Protein AF-A0A958AVG5-F1 (afdb_monomer_lite)

Secondary structure (DSSP, 8-state):
--SHHHHHHHHHHHH-S----HHHHHHTTPPPPHHHHHHHHHHTT--HHHHHHHTT--HHHHHHHHHHHHHHHHHHHTT--HHHHHHHHT--HHHHHHHHHHHHHH-GGGS-TTSGGG--

Sequence (120 aa):
SSQISRLVNELRQETGQPLLTKGYYFDQGVRPTHKAEVVALYEQGMDEADIAFHLHHAQSSVGRYLRDYERVKLLLKHGVVIDQISPMIDMQPSVVKAYVNLLHQYHPDLFPDAQLSSVI

Structure (mmCIF, N/CA/C/O backbone):
data_AF-A0A958AVG5-F1
#
_entry.id   AF-A0A958AVG5-F1
#
loop_
_atom_site.group_PDB
_atom_site.id
_atom_site.type_symbol
_atom_site.label_atom_id
_atom_site.label_alt_id
_atom_site.label_comp_id
_atom_site.label_asym_id
_atom_site.label_entity_id
_atom_site.label_seq_id
_atom_site.pdbx_PDB_ins_code
_atom_site.Cartn_x
_atom_site.Cartn_y
_atom_site.Cartn_z
_atom_site.occupancy
_atom_site.B_iso_or_equiv
_atom_site.auth_seq_id
_atom_site.auth_comp_id
_atom_site.auth_asym_id
_atom_site.auth_atom_id
_atom_site.pdbx_PDB_model_num
ATOM 1 N N . SER A 1 1 ? -1.462 9.679 -28.626 1.00 42.78 1 SER A N 1
ATOM 2 C CA . SER A 1 1 ? -2.107 9.094 -27.433 1.00 42.78 1 SER A CA 1
ATOM 3 C C . SER A 1 1 ? -2.841 7.802 -27.808 1.00 42.78 1 SER A C 1
ATOM 5 O O . SER A 1 1 ? -4.060 7.790 -27.855 1.00 42.78 1 SER A O 1
ATOM 7 N N . SER A 1 2 ? -2.129 6.730 -28.187 1.00 43.59 2 SER A N 1
ATOM 8 C CA . SER A 1 2 ? -2.765 5.519 -28.763 1.00 43.59 2 SER A CA 1
ATOM 9 C C . SER A 1 2 ? -2.170 4.180 -28.310 1.00 43.59 2 SER A C 1
ATOM 11 O O . SER A 1 2 ? -2.642 3.137 -28.751 1.00 43.59 2 SER A O 1
ATOM 13 N N . GLN A 1 3 ? -1.160 4.183 -27.435 1.00 42.69 3 GLN A N 1
ATOM 14 C CA . GLN A 1 3 ? -0.531 2.941 -26.959 1.00 42.69 3 GLN A CA 1
ATOM 15 C C . GLN A 1 3 ? -1.017 2.530 -25.567 1.00 42.69 3 GLN A C 1
ATOM 17 O O . GLN A 1 3 ? -1.307 1.360 -25.349 1.00 42.69 3 GLN A O 1
ATOM 22 N N . ILE A 1 4 ? -1.243 3.501 -24.677 1.00 48.81 4 ILE A N 1
ATOM 23 C CA . ILE A 1 4 ? -1.756 3.249 -23.322 1.00 48.81 4 ILE A CA 1
ATOM 24 C C . ILE A 1 4 ? -3.145 2.596 -23.379 1.00 48.81 4 ILE A C 1
ATOM 26 O O . ILE A 1 4 ? -3.397 1.621 -22.688 1.00 48.81 4 ILE A O 1
ATOM 30 N N . SER A 1 5 ? -4.036 3.071 -24.255 1.00 45.34 5 SER A N 1
ATOM 31 C CA . SER A 1 5 ? -5.395 2.527 -24.380 1.00 45.34 5 SER A CA 1
ATOM 32 C C . SER A 1 5 ? -5.444 1.085 -24.899 1.00 45.34 5 SER A C 1
ATOM 34 O O . SER A 1 5 ? -6.386 0.373 -24.571 1.00 45.34 5 SER A O 1
ATOM 36 N N . ARG A 1 6 ? -4.458 0.647 -25.698 1.00 50.00 6 ARG A N 1
ATOM 37 C CA . ARG A 1 6 ? -4.384 -0.754 -26.150 1.00 50.00 6 ARG A CA 1
ATOM 38 C C . ARG A 1 6 ? -3.865 -1.661 -25.053 1.00 50.00 6 ARG A C 1
ATOM 40 O O . ARG A 1 6 ? -4.529 -2.642 -24.766 1.00 50.00 6 ARG A O 1
ATOM 47 N N . LEU A 1 7 ? -2.785 -1.262 -24.382 1.00 54.53 7 LEU A N 1
ATOM 48 C CA . LEU A 1 7 ? -2.221 -2.024 -23.269 1.00 54.53 7 LEU A CA 1
ATOM 49 C C . LEU A 1 7 ? -3.253 -2.223 -22.147 1.00 54.53 7 LEU A C 1
ATOM 51 O O . LEU A 1 7 ? -3.423 -3.316 -21.629 1.00 54.53 7 LEU A O 1
ATOM 55 N N . VAL A 1 8 ? -4.024 -1.175 -21.837 1.00 51.28 8 VAL A N 1
ATOM 56 C CA . VAL A 1 8 ? -5.148 -1.235 -20.889 1.00 51.28 8 VAL A CA 1
ATOM 57 C C . VAL A 1 8 ? -6.244 -2.190 -21.387 1.00 51.28 8 VAL A C 1
ATOM 59 O O . VAL A 1 8 ? -6.824 -2.923 -20.601 1.00 51.28 8 VAL A O 1
ATOM 62 N N . ASN A 1 9 ? -6.553 -2.242 -22.681 1.00 52.34 9 ASN A N 1
ATOM 63 C CA . ASN A 1 9 ? -7.557 -3.189 -23.179 1.00 52.34 9 ASN A CA 1
ATOM 64 C C . ASN A 1 9 ? -7.051 -4.638 -23.226 1.00 52.34 9 ASN A C 1
ATOM 66 O O . ASN A 1 9 ? -7.843 -5.545 -22.993 1.00 52.34 9 ASN A O 1
ATOM 70 N N . GLU A 1 10 ? -5.767 -4.852 -23.496 1.00 56.66 10 GLU A N 1
ATOM 71 C CA . GLU A 1 10 ? -5.128 -6.173 -23.478 1.00 56.66 10 GLU A CA 1
ATOM 72 C C . GLU A 1 10 ? -5.086 -6.726 -22.047 1.00 56.66 10 GLU A C 1
ATOM 74 O O . GLU A 1 10 ? -5.602 -7.812 -21.798 1.00 56.66 10 GLU A O 1
ATOM 79 N N . LEU A 1 11 ? -4.660 -5.917 -21.071 1.00 51.50 11 LEU A N 1
ATOM 80 C CA . LEU A 1 11 ? -4.669 -6.297 -19.654 1.00 51.50 11 LEU A CA 1
ATOM 81 C C . LEU A 1 11 ? -6.087 -6.580 -19.123 1.00 51.50 11 LEU A C 1
ATOM 83 O O . LEU A 1 11 ? -6.271 -7.515 -18.349 1.00 51.50 11 LEU A O 1
ATOM 87 N N . ARG A 1 12 ? -7.115 -5.838 -19.579 1.00 51.91 12 ARG A N 1
ATOM 88 C CA . ARG A 1 12 ? -8.535 -6.136 -19.261 1.00 51.91 12 ARG A CA 1
ATOM 89 C C . ARG A 1 12 ? -8.951 -7.532 -19.708 1.00 51.91 12 ARG A C 1
ATOM 91 O O . ARG A 1 12 ? -9.749 -8.172 -19.029 1.00 51.91 12 ARG A O 1
ATOM 98 N N . GLN A 1 13 ? -8.490 -7.948 -20.884 1.00 52.81 13 GLN A N 1
ATOM 99 C CA . GLN A 1 13 ? -8.864 -9.221 -21.496 1.00 52.81 13 GLN A CA 1
ATOM 100 C C . GLN A 1 13 ? -8.128 -10.389 -20.833 1.00 52.81 13 GLN A C 1
ATOM 102 O O . GLN A 1 13 ? -8.716 -11.452 -20.665 1.00 52.81 13 GLN A O 1
ATOM 107 N N . GLU A 1 14 ? -6.873 -10.184 -20.431 1.00 51.56 14 GLU A N 1
ATOM 108 C CA . GLU A 1 14 ? -6.028 -11.233 -19.856 1.00 51.56 14 GLU A CA 1
ATOM 109 C C . GLU A 1 14 ? -6.341 -11.530 -18.385 1.00 51.56 14 GLU A C 1
ATOM 111 O O . GLU A 1 14 ? -6.328 -12.693 -17.987 1.00 51.56 14 GLU A O 1
ATOM 116 N N . THR A 1 15 ? -6.648 -10.514 -17.570 1.00 51.38 15 THR A N 1
ATOM 117 C CA . THR A 1 15 ? -6.755 -10.700 -16.109 1.00 51.38 15 THR A CA 1
ATOM 118 C C . THR A 1 15 ? -8.187 -10.788 -15.590 1.00 51.38 15 THR A C 1
ATOM 120 O O . THR A 1 15 ? -8.400 -11.131 -14.427 1.00 51.38 15 THR A O 1
ATOM 123 N N . GLY A 1 16 ? -9.188 -10.501 -16.433 1.00 43.66 16 GLY A N 1
ATOM 124 C CA 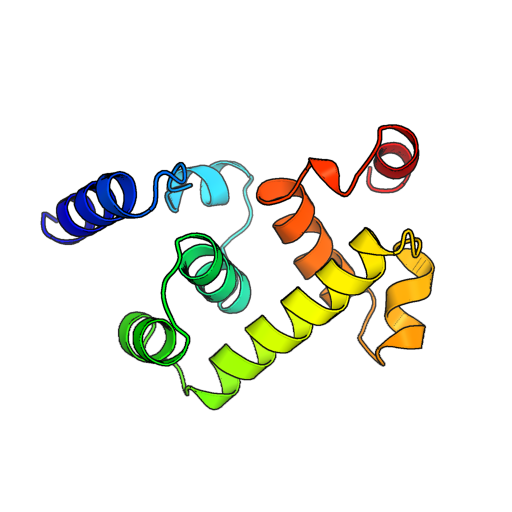. GLY A 1 16 ? -10.612 -10.567 -16.073 1.00 43.66 16 GLY A CA 1
ATOM 125 C C . GLY A 1 16 ? -11.042 -9.569 -14.988 1.00 43.66 16 GLY A C 1
ATOM 126 O O . GLY A 1 16 ? -12.197 -9.577 -14.563 1.00 43.66 16 GLY A O 1
ATOM 127 N N . GLN A 1 17 ? -10.131 -8.701 -14.546 1.00 46.28 17 GLN A N 1
ATOM 128 C CA . GLN A 1 17 ? -10.361 -7.669 -13.546 1.00 46.28 17 GLN A CA 1
ATOM 129 C C . GLN A 1 17 ? -10.788 -6.367 -14.245 1.00 46.28 17 GLN A C 1
ATOM 131 O O . GLN A 1 17 ? -10.153 -5.944 -15.221 1.00 46.28 17 GLN A O 1
ATOM 136 N N . PRO A 1 18 ? -11.852 -5.686 -13.781 1.00 49.47 18 PRO A N 1
ATOM 137 C CA . PRO A 1 18 ? -12.204 -4.378 -14.311 1.00 49.47 18 PRO A CA 1
ATOM 138 C C . PRO A 1 18 ? -11.052 -3.406 -14.036 1.00 49.47 18 PRO A C 1
ATOM 140 O O . PRO A 1 18 ? -10.853 -2.977 -12.904 1.00 49.47 18 PRO A O 1
ATOM 143 N N . LEU A 1 19 ? -10.286 -3.033 -15.072 1.00 50.47 19 LEU A N 1
ATOM 144 C CA . LEU A 1 19 ? -9.258 -2.006 -14.903 1.00 50.47 19 LEU A CA 1
ATOM 145 C C . LEU A 1 19 ? -9.938 -0.686 -14.550 1.00 50.47 19 LEU A C 1
ATOM 147 O O . LEU A 1 19 ? -10.508 -0.014 -15.424 1.00 50.47 19 LEU A O 1
ATOM 151 N N . LEU A 1 20 ? -9.839 -0.318 -13.275 1.00 53.16 20 LEU A N 1
ATOM 152 C CA . LEU A 1 20 ? -10.162 1.003 -12.765 1.00 53.16 20 LEU A CA 1
ATOM 153 C C . LEU A 1 20 ? -9.107 1.961 -13.321 1.00 53.16 20 LEU A C 1
ATOM 155 O O . LEU A 1 20 ? -8.050 2.204 -12.747 1.00 53.16 20 LEU A O 1
ATOM 159 N N . THR A 1 21 ? -9.368 2.446 -14.533 1.00 48.78 21 THR A N 1
ATOM 160 C CA . THR A 1 21 ? -8.525 3.427 -15.211 1.00 48.78 21 THR A CA 1
ATOM 161 C C . THR A 1 21 ? -8.359 4.660 -14.338 1.00 48.78 21 THR A C 1
ATOM 163 O O . THR A 1 21 ? -9.293 5.040 -13.635 1.00 48.78 21 THR A O 1
ATOM 166 N N . LYS A 1 22 ? -7.209 5.334 -14.464 1.00 50.91 22 LYS A N 1
ATOM 167 C CA . LYS A 1 22 ? -6.870 6.588 -13.772 1.00 50.91 22 LYS A CA 1
ATOM 168 C C . LYS A 1 22 ? -8.064 7.548 -13.584 1.00 50.91 22 LYS A C 1
ATOM 170 O O . LYS A 1 22 ? -8.189 8.124 -12.512 1.00 50.91 22 LYS A O 1
ATOM 175 N N . GLY A 1 23 ? -8.958 7.671 -14.576 1.00 46.12 23 GLY A N 1
ATOM 176 C CA . GLY A 1 23 ? -10.188 8.476 -14.502 1.00 46.12 23 GLY A CA 1
ATOM 177 C C . GLY A 1 23 ? -11.090 8.190 -13.292 1.00 46.12 23 GLY A C 1
ATOM 178 O O . GLY A 1 23 ? -11.508 9.133 -12.641 1.00 46.12 23 GLY A O 1
ATOM 179 N N . TYR A 1 24 ? -11.298 6.925 -12.913 1.00 51.00 24 TYR A N 1
ATOM 180 C CA . TYR A 1 24 ? -12.112 6.570 -11.740 1.00 51.00 24 TYR A CA 1
ATOM 181 C C . TYR A 1 24 ? -11.468 7.036 -10.422 1.00 51.00 24 TYR A C 1
ATOM 183 O O . TYR A 1 24 ? -12.155 7.472 -9.505 1.00 51.00 24 TYR A O 1
ATOM 191 N N . TYR A 1 25 ? -10.134 6.995 -10.343 1.00 49.72 25 TYR A N 1
ATOM 192 C CA . TYR A 1 25 ? -9.384 7.490 -9.185 1.00 49.72 25 TYR A CA 1
ATOM 193 C C . TYR A 1 25 ? -9.380 9.030 -9.126 1.00 49.72 25 TYR A C 1
ATOM 195 O O . TYR A 1 25 ? -9.481 9.617 -8.051 1.00 49.72 25 TYR A O 1
ATOM 203 N N . PHE A 1 26 ? -9.299 9.697 -10.285 1.00 47.50 26 PHE A N 1
ATOM 204 C CA . PHE A 1 26 ? -9.368 11.158 -10.395 1.00 47.50 26 PHE A CA 1
ATOM 205 C C . PHE A 1 26 ? -10.774 11.723 -10.126 1.00 47.50 26 PHE A C 1
ATOM 207 O O . PHE A 1 26 ? -10.866 12.820 -9.576 1.00 47.50 26 PHE A O 1
ATOM 214 N N . ASP A 1 27 ? -11.843 10.982 -10.443 1.00 48.91 27 ASP A N 1
ATOM 215 C CA . ASP A 1 27 ? -13.237 11.385 -10.185 1.00 48.91 27 ASP A CA 1
ATOM 216 C C . ASP A 1 27 ? -13.551 11.524 -8.685 1.00 48.91 27 ASP A C 1
ATOM 218 O O . ASP A 1 27 ? -14.452 12.270 -8.309 1.00 48.91 27 ASP A O 1
ATOM 222 N N . GLN A 1 28 ? -12.764 10.891 -7.805 1.00 53.19 28 GLN A N 1
ATOM 223 C CA . GLN A 1 28 ? -12.866 11.075 -6.350 1.00 53.19 28 GLN A C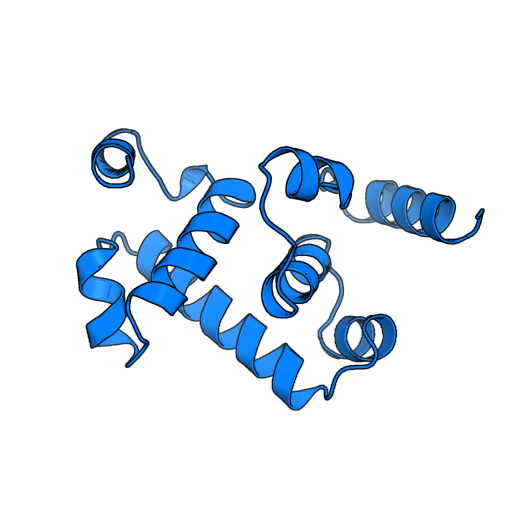A 1
ATOM 224 C C . GLN A 1 28 ? -12.103 12.312 -5.828 1.00 53.19 28 GLN A C 1
ATOM 226 O O . GLN A 1 28 ? -12.001 12.517 -4.620 1.00 53.19 28 GLN A O 1
ATOM 231 N N . GLY A 1 29 ? -11.541 13.150 -6.710 1.00 43.03 29 GLY A N 1
ATOM 232 C CA . GLY A 1 29 ? -10.896 14.419 -6.345 1.00 43.03 29 GLY A CA 1
ATOM 233 C C . GLY A 1 29 ? -9.513 14.292 -5.691 1.00 43.03 29 GLY A C 1
ATOM 234 O O . GLY A 1 29 ? -8.911 15.301 -5.320 1.00 43.03 29 GLY A O 1
ATOM 235 N N . VAL A 1 30 ? -8.968 13.077 -5.572 1.00 46.00 30 VAL A N 1
ATOM 236 C CA . VAL A 1 30 ? -7.659 12.819 -4.958 1.00 46.00 30 VAL A CA 1
ATOM 237 C C . VAL A 1 30 ? -6.609 12.641 -6.052 1.00 46.00 30 VAL A C 1
ATOM 239 O O . VAL A 1 30 ? -6.708 11.748 -6.891 1.00 46.00 30 VAL A O 1
ATOM 242 N N . ARG A 1 31 ? -5.550 13.464 -6.045 1.00 54.81 31 ARG A N 1
ATOM 243 C CA . ARG A 1 31 ? -4.387 13.202 -6.908 1.00 54.81 31 ARG A CA 1
ATOM 244 C C . ARG A 1 31 ? -3.767 11.859 -6.493 1.00 54.81 31 ARG A C 1
ATOM 246 O O . ARG A 1 31 ? -3.436 11.711 -5.313 1.00 54.81 31 ARG A O 1
ATOM 253 N N . PRO A 1 32 ? -3.596 10.889 -7.409 1.00 59.53 32 PRO A N 1
ATOM 254 C CA . PRO A 1 32 ? -2.978 9.619 -7.071 1.00 59.53 32 PRO A CA 1
ATOM 255 C C . PRO A 1 32 ? -1.572 9.861 -6.531 1.00 59.53 32 PRO A C 1
ATOM 257 O O . PRO A 1 32 ? -0.773 10.611 -7.089 1.00 59.53 32 PRO A O 1
ATOM 260 N N . THR A 1 33 ? -1.298 9.244 -5.390 1.00 71.06 33 THR A N 1
ATOM 261 C CA . THR A 1 33 ? 0.049 9.194 -4.824 1.00 71.06 33 THR A CA 1
ATOM 262 C C . THR A 1 33 ? 0.833 8.087 -5.534 1.00 71.06 33 THR A C 1
ATOM 264 O O . THR A 1 33 ? 0.227 7.140 -6.032 1.00 71.06 33 THR A O 1
ATOM 267 N N . HIS A 1 34 ? 2.171 8.142 -5.544 1.00 80.00 34 HIS A N 1
ATOM 26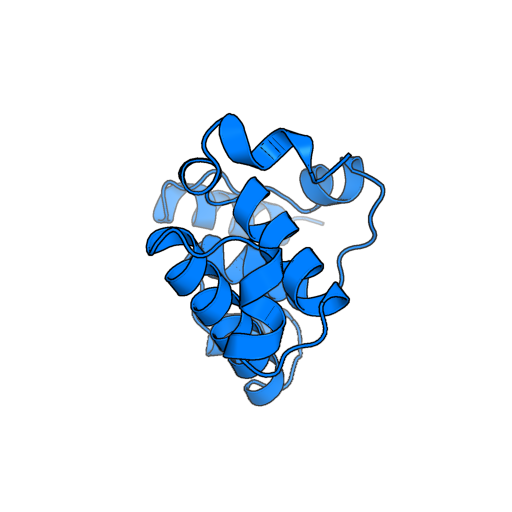8 C CA . HIS A 1 34 ? 2.996 7.087 -6.165 1.00 80.00 34 HIS A CA 1
ATOM 269 C C . HIS A 1 34 ? 2.654 5.669 -5.655 1.00 80.00 34 HIS A C 1
ATOM 271 O O . HIS A 1 34 ? 2.698 4.711 -6.418 1.00 80.00 34 HIS A O 1
ATOM 277 N N . LYS A 1 35 ? 2.233 5.522 -4.388 1.00 85.00 35 LYS A N 1
ATOM 278 C CA . LYS A 1 35 ? 1.771 4.231 -3.841 1.00 85.00 35 LYS A CA 1
ATOM 279 C C . LYS A 1 35 ? 0.441 3.753 -4.437 1.00 85.00 35 LYS A C 1
ATOM 281 O O . LYS A 1 35 ? 0.248 2.554 -4.578 1.00 85.00 35 LYS A O 1
ATOM 286 N N . ALA A 1 36 ? -0.469 4.670 -4.768 1.00 86.62 36 ALA A N 1
ATOM 287 C CA . ALA A 1 36 ? -1.776 4.329 -5.318 1.00 86.62 36 ALA A CA 1
ATOM 288 C C . ALA A 1 36 ? -1.642 3.819 -6.754 1.00 86.62 36 ALA A C 1
ATOM 290 O O . ALA A 1 36 ? -2.308 2.857 -7.112 1.00 86.62 36 ALA A O 1
ATOM 291 N N . GLU A 1 37 ? -0.741 4.412 -7.549 1.00 87.00 37 GLU A N 1
ATOM 292 C CA . GLU A 1 37 ? -0.431 3.905 -8.891 1.00 87.00 37 GLU A CA 1
ATOM 293 C C . GLU A 1 37 ? 0.219 2.513 -8.835 1.00 87.00 37 GLU A C 1
ATOM 295 O O . GLU A 1 37 ? -0.173 1.634 -9.598 1.00 87.00 37 GLU A O 1
ATOM 300 N N . VAL A 1 38 ? 1.140 2.286 -7.888 1.00 91.12 38 VAL A N 1
ATOM 301 C CA . VAL A 1 38 ? 1.751 0.964 -7.652 1.00 91.12 38 VAL A CA 1
ATOM 302 C C . VAL A 1 38 ? 0.699 -0.089 -7.291 1.00 91.12 38 VAL A C 1
ATOM 304 O O . VAL A 1 38 ? 0.636 -1.127 -7.941 1.00 91.12 38 VAL A O 1
ATOM 307 N N . VAL A 1 39 ? -0.149 0.179 -6.290 1.00 91.94 39 VAL A N 1
ATOM 308 C CA . VAL A 1 39 ? -1.203 -0.762 -5.865 1.00 91.94 39 VAL A CA 1
ATOM 309 C C . VAL A 1 39 ? -2.211 -1.000 -6.985 1.00 91.94 39 VAL A C 1
ATOM 311 O O . VAL A 1 39 ? -2.629 -2.132 -7.190 1.00 91.94 39 VAL A O 1
ATOM 314 N N . ALA A 1 40 ? -2.568 0.039 -7.745 1.00 87.88 40 ALA A N 1
ATOM 315 C CA . ALA A 1 40 ? -3.487 -0.102 -8.864 1.00 87.88 40 ALA A CA 1
ATOM 316 C C . ALA A 1 40 ? -2.950 -1.062 -9.927 1.00 87.88 40 ALA A C 1
ATOM 318 O O . ALA A 1 40 ? -3.714 -1.891 -10.391 1.00 87.88 40 ALA A O 1
ATOM 319 N N . LEU A 1 41 ? -1.675 -0.972 -10.317 1.00 87.44 41 LEU A N 1
ATOM 320 C CA . LEU A 1 41 ? -1.084 -1.904 -11.288 1.00 87.44 41 LEU A CA 1
ATOM 321 C C . LEU A 1 41 ? -0.934 -3.320 -10.712 1.00 87.44 41 LEU A C 1
ATOM 323 O O . LEU A 1 41 ? -1.168 -4.297 -11.417 1.00 87.44 41 LEU A O 1
ATOM 327 N N . TYR A 1 42 ? -0.607 -3.432 -9.425 1.00 93.88 42 TYR A N 1
ATOM 328 C CA . TYR A 1 42 ? -0.510 -4.720 -8.739 1.00 93.88 42 TYR A CA 1
ATOM 329 C C . TYR A 1 42 ? -1.846 -5.469 -8.689 1.00 93.88 42 TYR A C 1
ATOM 331 O O . TYR A 1 42 ? -1.907 -6.647 -9.025 1.00 93.88 42 TYR A O 1
ATOM 339 N N . GLU A 1 43 ? -2.939 -4.780 -8.360 1.00 90.88 43 GLU A N 1
ATOM 340 C CA . GLU A 1 43 ? -4.292 -5.357 -8.365 1.00 90.88 43 GLU A CA 1
ATOM 341 C C . GLU A 1 43 ? -4.773 -5.729 -9.782 1.00 90.88 43 GLU A C 1
ATOM 343 O O . GLU A 1 43 ? -5.693 -6.526 -9.944 1.00 90.88 43 GLU A O 1
ATOM 348 N N . GLN A 1 44 ? -4.108 -5.225 -10.828 1.00 86.38 44 GLN A N 1
ATOM 349 C CA . GLN A 1 44 ? -4.329 -5.641 -12.219 1.00 86.38 44 GLN A CA 1
ATOM 350 C C . GLN A 1 44 ? -3.531 -6.893 -12.599 1.00 86.38 44 GLN A C 1
ATOM 352 O O . GLN A 1 44 ? -3.623 -7.323 -13.744 1.00 86.38 44 GLN A O 1
ATOM 357 N N . GLY A 1 45 ? -2.760 -7.471 -11.673 1.00 85.81 45 GLY A N 1
ATOM 358 C CA . GLY A 1 45 ? -1.964 -8.681 -11.879 1.00 85.81 45 GLY A CA 1
ATOM 359 C C . GLY A 1 45 ? -0.533 -8.440 -12.366 1.00 85.81 45 GLY A C 1
ATOM 360 O O . GLY A 1 45 ? 0.159 -9.407 -12.672 1.00 85.81 45 GLY A O 1
ATOM 361 N N . MET A 1 46 ? -0.078 -7.185 -12.441 1.00 89.56 46 MET A N 1
ATOM 362 C CA . MET A 1 46 ? 1.294 -6.863 -12.844 1.00 89.56 46 MET A CA 1
ATOM 363 C C . MET A 1 46 ? 2.289 -7.180 -11.720 1.00 89.56 46 MET A C 1
ATOM 365 O O . MET A 1 46 ? 2.013 -6.917 -10.545 1.00 89.56 46 MET A O 1
ATOM 369 N N . ASP A 1 47 ? 3.460 -7.713 -12.071 1.00 89.69 47 ASP A N 1
ATOM 370 C CA . ASP A 1 47 ? 4.495 -8.020 -11.086 1.00 89.69 47 ASP A CA 1
ATOM 371 C C . ASP A 1 47 ? 5.307 -6.787 -10.645 1.00 89.69 47 ASP A C 1
ATOM 373 O O . ASP A 1 47 ? 5.280 -5.719 -11.258 1.00 89.69 47 ASP A O 1
ATOM 377 N N . GLU A 1 48 ? 6.029 -6.918 -9.529 1.00 89.88 48 GLU A N 1
ATOM 378 C CA . GLU A 1 48 ? 6.788 -5.817 -8.921 1.00 89.88 48 GLU A CA 1
ATOM 379 C C . GLU A 1 48 ? 7.845 -5.212 -9.864 1.00 89.88 48 GLU A C 1
ATOM 381 O O . GLU A 1 48 ? 8.070 -3.997 -9.831 1.00 89.88 48 GLU A O 1
ATOM 386 N N . ALA A 1 49 ? 8.507 -6.038 -10.680 1.00 89.25 49 ALA A N 1
ATOM 387 C CA . ALA A 1 49 ? 9.574 -5.590 -11.568 1.00 89.25 49 ALA A CA 1
ATOM 388 C C . ALA A 1 49 ? 8.998 -4.797 -12.746 1.00 89.25 49 ALA A C 1
ATOM 390 O O . ALA A 1 49 ? 9.492 -3.706 -13.051 1.00 89.25 49 ALA A O 1
ATOM 391 N N . ASP A 1 50 ? 7.907 -5.290 -13.327 1.00 86.88 50 ASP A N 1
ATOM 392 C CA . ASP A 1 50 ? 7.173 -4.615 -14.393 1.00 86.88 50 ASP A CA 1
ATOM 393 C C . ASP A 1 50 ? 6.582 -3.287 -13.906 1.00 86.88 50 ASP A C 1
ATOM 395 O O . ASP A 1 50 ? 6.710 -2.265 -14.583 1.00 86.88 50 ASP A O 1
ATOM 399 N N . ILE A 1 51 ? 6.025 -3.246 -12.688 1.00 87.38 51 ILE A N 1
ATOM 400 C CA . ILE A 1 51 ? 5.526 -2.003 -12.076 1.00 87.38 51 ILE A CA 1
ATOM 401 C C . ILE A 1 51 ? 6.659 -0.987 -11.898 1.00 87.38 51 ILE A C 1
ATOM 403 O O . ILE A 1 51 ? 6.499 0.193 -12.226 1.00 87.38 51 ILE A O 1
ATOM 407 N N . ALA A 1 52 ? 7.808 -1.420 -11.370 1.00 89.06 52 ALA A N 1
ATOM 408 C CA . ALA A 1 52 ? 8.963 -0.549 -11.167 1.00 89.06 52 ALA A CA 1
ATOM 409 C C . ALA A 1 52 ? 9.466 0.038 -12.491 1.00 89.06 52 ALA A C 1
ATOM 411 O O . ALA A 1 52 ? 9.741 1.241 -12.568 1.00 89.06 52 ALA A O 1
ATOM 412 N N . PHE A 1 53 ? 9.517 -0.790 -13.536 1.00 87.06 53 PHE A N 1
ATOM 413 C CA . PHE A 1 53 ? 9.872 -0.370 -14.883 1.00 87.06 53 PHE A CA 1
ATOM 414 C C . PHE A 1 53 ? 8.860 0.634 -15.455 1.00 87.06 53 PHE A C 1
ATOM 416 O O . PHE A 1 53 ? 9.255 1.717 -15.894 1.00 87.06 53 PHE A O 1
ATOM 423 N N . HIS A 1 54 ? 7.562 0.324 -15.386 1.00 80.88 54 HIS A N 1
ATOM 424 C CA . HIS A 1 54 ? 6.485 1.155 -15.929 1.00 80.88 54 HIS A CA 1
ATOM 425 C C . HIS A 1 54 ? 6.367 2.531 -15.270 1.00 80.88 54 HIS A C 1
ATOM 427 O O . HIS A 1 54 ? 6.032 3.504 -15.948 1.00 80.88 54 HIS A O 1
ATOM 433 N N . LEU A 1 55 ? 6.626 2.626 -13.965 1.00 83.19 55 LEU A N 1
ATOM 434 C CA . LEU A 1 55 ? 6.520 3.878 -13.210 1.00 83.19 55 LEU A CA 1
ATOM 435 C C . LEU A 1 55 ? 7.858 4.614 -13.051 1.00 83.19 55 LEU A C 1
ATOM 437 O O . LEU A 1 55 ? 7.907 5.655 -12.396 1.00 83.19 55 LEU A O 1
ATOM 441 N N . HIS A 1 56 ? 8.944 4.090 -13.628 1.00 85.25 56 HIS A N 1
ATOM 442 C CA . HIS A 1 56 ? 10.301 4.619 -13.453 1.00 85.25 56 HIS A CA 1
ATOM 443 C C . HIS A 1 56 ? 10.674 4.813 -11.971 1.00 85.25 56 HIS A C 1
ATOM 445 O O . HIS A 1 56 ? 11.273 5.816 -11.571 1.00 85.25 56 HIS A O 1
ATOM 451 N N . HIS A 1 57 ? 10.301 3.843 -11.137 1.00 83.56 57 HIS A N 1
ATOM 452 C CA . HIS A 1 57 ? 10.586 3.833 -9.708 1.00 83.56 57 HIS A CA 1
ATOM 453 C C . HIS A 1 57 ? 11.678 2.820 -9.370 1.00 83.56 57 HIS A C 1
ATOM 455 O O . HIS A 1 57 ? 11.891 1.834 -10.070 1.00 83.56 57 HIS A O 1
ATOM 461 N N . ALA A 1 58 ? 12.355 3.034 -8.242 1.00 85.06 58 ALA A N 1
ATOM 462 C CA . ALA A 1 58 ? 13.208 1.998 -7.680 1.00 85.06 58 ALA A CA 1
ATOM 463 C C . ALA A 1 58 ? 12.346 0.802 -7.253 1.00 85.06 58 ALA A C 1
ATOM 465 O O . ALA A 1 58 ? 11.360 0.980 -6.532 1.00 85.06 58 ALA A O 1
ATOM 466 N N . GLN A 1 59 ? 12.755 -0.408 -7.635 1.00 83.94 59 GLN A N 1
ATOM 467 C CA . GLN A 1 59 ? 12.061 -1.646 -7.268 1.00 83.94 59 GLN A CA 1
ATOM 468 C C . GLN A 1 59 ? 11.881 -1.768 -5.745 1.00 83.94 59 GLN A C 1
ATOM 470 O O . GLN A 1 59 ? 10.803 -2.100 -5.268 1.00 83.94 59 GLN A O 1
ATOM 475 N N . SER A 1 60 ? 12.879 -1.348 -4.960 1.00 85.56 60 SER A N 1
ATOM 476 C CA . SER A 1 60 ? 12.798 -1.310 -3.492 1.00 85.56 60 SER A CA 1
ATOM 477 C C . SER A 1 60 ? 11.645 -0.450 -2.952 1.00 85.56 60 SER A C 1
ATOM 479 O O . SER A 1 60 ? 11.034 -0.812 -1.942 1.00 85.56 60 SER A O 1
ATOM 481 N N . SER A 1 61 ? 11.320 0.663 -3.619 1.00 87.81 61 SER A N 1
ATOM 482 C CA . SER A 1 61 ? 10.181 1.519 -3.269 1.00 87.81 61 SER A CA 1
ATOM 483 C C . SER A 1 61 ? 8.853 0.839 -3.596 1.00 87.81 61 SER A C 1
ATOM 485 O O . SER A 1 61 ? 7.938 0.886 -2.777 1.00 87.81 61 SER A O 1
ATOM 487 N N . VAL A 1 62 ? 8.764 0.179 -4.756 1.00 91.56 62 VAL A N 1
ATOM 488 C CA . VAL A 1 62 ? 7.574 -0.579 -5.177 1.00 91.56 62 VAL A CA 1
ATOM 489 C C . VAL A 1 62 ? 7.305 -1.719 -4.201 1.00 91.56 62 VAL A C 1
ATOM 491 O O . VAL A 1 62 ? 6.241 -1.751 -3.585 1.00 91.56 62 VAL A O 1
ATOM 494 N N . GLY A 1 63 ? 8.297 -2.577 -3.953 1.00 93.00 63 GLY A N 1
ATOM 495 C CA . GLY A 1 63 ? 8.158 -3.692 -3.023 1.00 93.00 63 GLY A CA 1
ATOM 496 C C . GLY A 1 63 ? 7.807 -3.251 -1.603 1.00 93.00 63 GLY A C 1
ATOM 497 O O . GLY A 1 63 ? 7.062 -3.938 -0.907 1.00 93.00 63 GLY A O 1
ATOM 498 N N . ARG A 1 64 ? 8.284 -2.082 -1.148 1.00 94.06 64 ARG A N 1
ATOM 499 C CA . ARG A 1 64 ? 7.854 -1.520 0.144 1.00 94.06 64 ARG A CA 1
ATOM 500 C C . ARG A 1 64 ? 6.353 -1.229 0.156 1.00 94.06 64 ARG A C 1
ATOM 502 O O . ARG A 1 64 ? 5.686 -1.631 1.104 1.00 94.06 64 ARG A O 1
ATOM 509 N N . TYR A 1 65 ? 5.830 -0.557 -0.869 1.00 94.00 65 TYR A N 1
ATOM 510 C CA . TYR A 1 65 ? 4.401 -0.247 -0.939 1.00 94.00 65 TYR A CA 1
ATOM 511 C C . TYR A 1 65 ? 3.539 -1.508 -1.007 1.00 94.00 65 TYR A C 1
ATOM 513 O O . TYR A 1 65 ? 2.542 -1.585 -0.294 1.00 94.00 65 TYR A O 1
ATOM 521 N N . LEU A 1 66 ? 3.947 -2.506 -1.796 1.00 95.56 66 LEU A N 1
ATOM 522 C CA . LEU A 1 66 ? 3.212 -3.767 -1.920 1.00 95.56 66 LEU A CA 1
ATOM 523 C C . LEU A 1 66 ? 3.209 -4.567 -0.615 1.00 95.56 66 LEU A C 1
ATOM 525 O O . LEU A 1 66 ? 2.157 -5.033 -0.185 1.00 95.56 66 LEU A O 1
ATOM 529 N N . ARG A 1 67 ? 4.353 -4.665 0.077 1.00 96.06 67 ARG A N 1
ATOM 530 C CA . ARG A 1 67 ? 4.419 -5.331 1.389 1.00 96.06 67 ARG A CA 1
ATOM 531 C C . ARG A 1 67 ? 3.542 -4.644 2.427 1.00 96.06 67 ARG A C 1
ATOM 533 O O . ARG A 1 67 ? 2.847 -5.320 3.178 1.00 96.06 67 ARG A O 1
ATOM 540 N N . ASP A 1 68 ? 3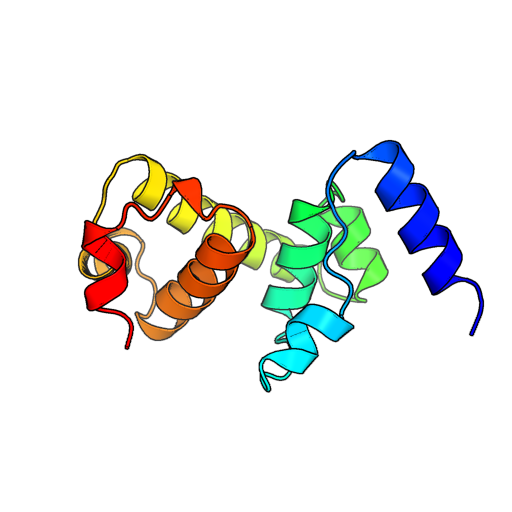.583 -3.317 2.492 1.00 95.94 68 ASP A N 1
ATOM 541 C CA . ASP A 1 68 ? 2.763 -2.559 3.435 1.00 95.94 68 ASP A CA 1
ATOM 542 C C . ASP A 1 68 ? 1.263 -2.734 3.140 1.00 95.94 68 ASP A C 1
ATOM 544 O O . ASP A 1 68 ? 0.482 -2.964 4.062 1.00 95.94 68 ASP A O 1
ATOM 548 N N . TYR A 1 69 ? 0.874 -2.694 1.862 1.00 96.50 69 TYR A N 1
ATOM 549 C CA . TYR A 1 69 ? -0.495 -2.939 1.408 1.00 96.50 69 TYR A CA 1
ATOM 550 C C . TYR A 1 69 ? -0.995 -4.342 1.789 1.00 96.50 69 TYR A C 1
ATOM 552 O O . TYR A 1 69 ? -2.039 -4.472 2.431 1.00 96.50 69 TYR A O 1
ATOM 560 N N . GLU A 1 70 ? -0.222 -5.387 1.482 1.00 97.19 70 GLU A N 1
ATOM 561 C CA . GLU A 1 70 ? -0.585 -6.777 1.789 1.00 97.19 70 GLU A CA 1
ATOM 562 C C . GLU A 1 70 ? -0.629 -7.056 3.300 1.00 97.19 70 GLU A C 1
ATOM 564 O O . GLU A 1 70 ? -1.498 -7.792 3.767 1.00 97.19 70 GLU A O 1
ATOM 569 N N . ARG A 1 71 ? 0.229 -6.412 4.107 1.00 97.56 71 ARG A N 1
ATOM 570 C CA . ARG A 1 71 ? 0.150 -6.500 5.579 1.00 97.56 71 ARG A CA 1
ATOM 571 C C . ARG A 1 71 ? -1.177 -5.956 6.110 1.00 97.56 71 ARG A C 1
ATOM 573 O O . ARG A 1 71 ? -1.783 -6.589 6.971 1.00 97.56 71 ARG A O 1
ATOM 580 N N . VAL A 1 72 ? -1.642 -4.812 5.600 1.00 97.00 72 VAL A N 1
ATOM 581 C CA . VAL A 1 72 ? -2.942 -4.236 5.994 1.00 97.00 72 VAL A CA 1
ATOM 582 C C . VAL A 1 72 ? -4.094 -5.136 5.532 1.00 97.00 72 VAL A C 1
ATOM 584 O O . VAL A 1 72 ? -4.985 -5.439 6.324 1.00 97.00 72 VAL A O 1
ATOM 587 N N . LYS A 1 73 ? -4.048 -5.627 4.286 1.00 96.88 73 LYS A N 1
ATOM 588 C CA . LYS A 1 73 ? -5.039 -6.556 3.714 1.00 96.88 73 LYS A CA 1
ATOM 589 C C . LYS A 1 73 ? -5.181 -7.833 4.535 1.00 96.88 73 LYS A C 1
ATOM 591 O O . LYS A 1 73 ? -6.297 -8.247 4.837 1.00 96.88 73 LYS A O 1
ATOM 596 N N . LEU A 1 74 ? -4.059 -8.437 4.926 1.00 96.94 74 LEU A N 1
ATOM 597 C CA . LEU A 1 74 ? -4.036 -9.648 5.741 1.00 96.94 74 LEU A CA 1
ATOM 598 C C . LEU A 1 74 ? -4.703 -9.423 7.105 1.00 96.94 74 LEU A C 1
ATOM 600 O O . LEU A 1 74 ? -5.509 -10.242 7.533 1.00 96.94 74 LEU A O 1
ATOM 604 N N . LEU A 1 75 ? -4.412 -8.304 7.772 1.00 96.12 75 LEU A N 1
ATOM 605 C CA . LEU A 1 75 ? -5.002 -7.993 9.077 1.00 96.12 75 LEU A CA 1
ATOM 606 C C . LEU A 1 75 ? -6.514 -7.761 8.994 1.00 96.12 75 LEU A C 1
ATOM 608 O O . LEU A 1 75 ? -7.250 -8.280 9.833 1.00 96.12 75 LEU A O 1
ATOM 612 N N . LEU A 1 76 ? -6.989 -7.067 7.957 1.00 95.00 76 LEU A N 1
ATOM 613 C CA . LEU A 1 76 ? -8.425 -6.903 7.716 1.00 95.00 76 LEU A CA 1
ATOM 614 C C . LEU A 1 76 ? -9.115 -8.242 7.430 1.00 95.00 76 LEU A C 1
ATOM 616 O O . LEU A 1 76 ? -10.165 -8.517 8.003 1.00 95.00 76 LEU A O 1
ATOM 620 N N . LYS A 1 77 ? -8.494 -9.126 6.634 1.00 94.25 77 LYS A N 1
ATOM 621 C CA . LYS A 1 77 ? -8.992 -10.498 6.411 1.00 94.25 77 LYS A CA 1
ATOM 622 C 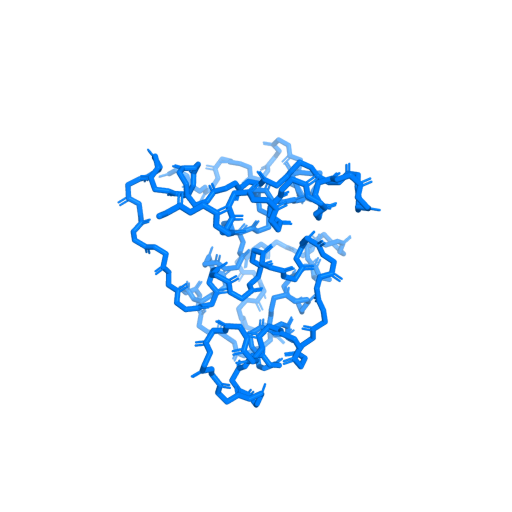C . LYS A 1 77 ? -9.124 -11.306 7.704 1.00 94.25 77 LYS A C 1
ATOM 624 O O . LYS A 1 77 ? -9.989 -12.170 7.798 1.00 94.25 77 LYS A O 1
ATOM 629 N N . HIS A 1 78 ? -8.287 -11.023 8.700 1.00 94.06 78 HIS A N 1
ATOM 630 C CA . HIS A 1 78 ? -8.362 -11.629 10.030 1.00 94.06 78 HIS A CA 1
ATOM 631 C C . HIS A 1 78 ? -9.328 -10.916 10.992 1.00 94.06 78 HIS A C 1
ATOM 633 O O . HIS A 1 78 ? -9.395 -11.283 12.163 1.00 94.06 78 HIS A O 1
ATOM 639 N N . GLY A 1 79 ? -10.086 -9.920 10.524 1.00 91.88 79 GLY A N 1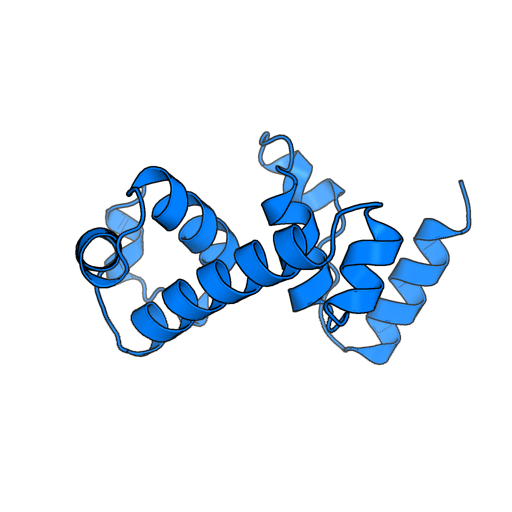
ATOM 640 C CA . GLY A 1 79 ? -11.067 -9.195 11.332 1.00 91.88 79 GLY A CA 1
ATOM 641 C C . GLY A 1 79 ? -10.454 -8.203 12.321 1.00 91.88 79 GLY A C 1
ATOM 642 O O . GLY A 1 79 ? -11.131 -7.776 13.255 1.00 91.88 79 GLY A O 1
ATOM 643 N N . VAL A 1 80 ? -9.181 -7.829 12.146 1.00 93.31 80 VAL A N 1
ATOM 644 C CA . VAL A 1 80 ? -8.558 -6.782 12.962 1.00 93.31 80 VAL A CA 1
ATOM 645 C C . VAL A 1 80 ? -9.194 -5.443 12.607 1.00 93.31 80 VAL A C 1
ATOM 647 O O . VAL A 1 80 ? -9.224 -5.042 11.444 1.00 93.31 80 VAL A O 1
ATOM 650 N N . VAL A 1 81 ? -9.689 -4.730 13.618 1.00 90.62 81 VAL A N 1
ATOM 651 C CA . VAL A 1 81 ? -10.289 -3.407 13.420 1.00 90.62 81 VAL A CA 1
ATOM 652 C C . VAL A 1 81 ? -9.220 -2.383 13.029 1.00 90.62 81 VAL A C 1
ATOM 654 O O . VAL A 1 81 ? -8.097 -2.423 13.531 1.00 90.62 81 VAL A O 1
ATOM 657 N N . ILE A 1 82 ? -9.571 -1.442 12.148 1.00 89.19 82 ILE A N 1
ATOM 658 C CA . ILE A 1 82 ? -8.632 -0.488 11.525 1.00 89.19 82 ILE A CA 1
ATOM 659 C C . ILE A 1 82 ? -7.762 0.247 12.561 1.00 89.19 82 ILE A C 1
ATOM 661 O O . ILE A 1 82 ? -6.548 0.357 12.376 1.00 89.19 82 ILE A O 1
ATOM 665 N N . ASP A 1 83 ? -8.351 0.677 13.679 1.00 88.12 83 ASP A N 1
ATOM 666 C CA . ASP A 1 83 ? -7.657 1.423 14.740 1.00 88.12 83 ASP A CA 1
ATOM 667 C C . ASP A 1 83 ? -6.563 0.610 15.453 1.00 88.12 83 ASP A C 1
ATOM 669 O O . ASP A 1 83 ? -5.625 1.176 16.014 1.00 88.12 83 ASP A O 1
ATOM 673 N N . GLN A 1 84 ? -6.642 -0.723 15.406 1.00 92.56 84 GLN A N 1
ATOM 674 C CA . GLN A 1 84 ? -5.645 -1.621 15.994 1.00 92.56 84 GLN A CA 1
ATOM 675 C C . GLN A 1 84 ? -4.503 -1.957 15.030 1.00 92.56 84 GLN A C 1
ATOM 677 O O . GLN A 1 84 ? -3.442 -2.391 15.473 1.00 92.56 84 GLN A O 1
ATOM 682 N N . ILE A 1 85 ? -4.677 -1.736 13.725 1.00 93.75 85 ILE A N 1
ATOM 683 C CA . ILE A 1 85 ? -3.676 -2.111 12.719 1.00 93.75 85 ILE A CA 1
ATOM 684 C C . ILE A 1 85 ? -2.393 -1.296 12.902 1.00 93.75 85 ILE A C 1
ATOM 686 O O . ILE A 1 85 ? -1.311 -1.870 12.971 1.00 93.75 85 ILE A O 1
ATOM 690 N N . SER A 1 86 ? -2.503 0.031 13.021 1.00 93.12 86 SER A N 1
ATOM 691 C CA . SER A 1 86 ? -1.354 0.945 13.148 1.00 93.12 86 SER A CA 1
ATOM 692 C C . SER A 1 86 ? -0.322 0.509 14.206 1.00 93.12 86 SER A C 1
ATOM 694 O O . SER A 1 86 ? 0.843 0.333 13.830 1.00 93.12 86 SER A O 1
ATOM 696 N N . PRO A 1 87 ? -0.704 0.260 15.478 1.00 93.31 87 PRO A N 1
ATOM 697 C CA . PRO A 1 87 ? 0.244 -0.198 16.494 1.00 93.31 87 PRO A CA 1
ATOM 698 C C . PRO A 1 87 ? 0.755 -1.633 16.276 1.00 93.31 87 PRO A C 1
ATOM 700 O O . PRO A 1 87 ? 1.849 -1.948 16.732 1.00 93.31 87 PRO A O 1
ATOM 703 N N . MET A 1 88 ? 0.024 -2.506 15.572 1.00 93.94 88 MET A N 1
ATOM 704 C CA . MET A 1 88 ? 0.461 -3.890 15.317 1.00 93.94 88 MET A CA 1
ATOM 705 C C . MET A 1 88 ? 1.574 -3.999 14.272 1.00 93.94 88 MET A C 1
ATOM 707 O O . MET A 1 88 ? 2.394 -4.914 14.340 1.00 93.94 88 MET A O 1
ATOM 711 N N . ILE A 1 89 ? 1.592 -3.103 13.281 1.00 93.94 89 ILE A N 1
ATOM 712 C CA . ILE A 1 89 ? 2.540 -3.172 12.157 1.00 93.94 89 ILE A CA 1
ATOM 713 C C . ILE A 1 89 ? 3.582 -2.056 12.148 1.00 93.94 89 ILE A C 1
ATOM 715 O O . ILE A 1 89 ? 4.351 -1.984 11.185 1.00 93.94 89 ILE A O 1
ATOM 719 N N . ASP A 1 90 ? 3.614 -1.246 13.211 1.00 94.06 90 ASP A N 1
ATOM 720 C CA . ASP A 1 90 ? 4.474 -0.068 13.372 1.00 94.06 90 ASP A CA 1
ATOM 721 C C . ASP A 1 90 ? 4.372 0.883 12.168 1.00 94.06 90 ASP A C 1
ATOM 723 O O . ASP A 1 90 ? 5.339 1.215 11.481 1.00 94.06 90 ASP A O 1
ATOM 727 N N . MET A 1 91 ? 3.135 1.264 11.845 1.00 92.56 91 MET A N 1
ATOM 728 C CA . MET A 1 91 ? 2.823 2.130 10.710 1.00 92.56 91 MET A CA 1
ATOM 729 C C . MET A 1 91 ? 1.990 3.314 11.174 1.00 92.56 91 MET A C 1
ATOM 731 O O . MET A 1 91 ? 1.055 3.149 11.949 1.00 92.56 91 MET A O 1
ATOM 735 N N . GLN A 1 92 ? 2.277 4.511 10.660 1.00 92.56 92 GLN A N 1
ATOM 736 C CA . GLN A 1 92 ? 1.492 5.700 10.996 1.00 92.56 92 GLN A CA 1
ATOM 737 C C . GLN A 1 92 ? 0.004 5.512 10.632 1.00 92.56 92 GLN A C 1
ATOM 739 O O . GLN A 1 92 ? -0.283 5.023 9.533 1.00 92.56 92 GLN A O 1
ATOM 744 N N . PRO A 1 93 ? -0.947 5.970 11.472 1.00 90.62 93 PRO A N 1
ATOM 745 C CA . PRO A 1 93 ? -2.383 5.827 11.205 1.00 90.62 93 PRO A CA 1
ATOM 746 C C . PRO A 1 93 ? -2.820 6.401 9.851 1.00 90.62 93 PRO A C 1
ATOM 748 O O . PRO A 1 93 ? -3.645 5.817 9.154 1.00 90.62 93 PRO A O 1
ATOM 751 N N . SER A 1 94 ? -2.220 7.519 9.430 1.00 89.44 94 SER A N 1
ATOM 752 C CA . SER A 1 94 ? -2.477 8.145 8.126 1.00 89.44 94 SER A CA 1
ATOM 753 C C . SER A 1 94 ? -2.076 7.252 6.945 1.00 89.44 94 SER A C 1
ATOM 755 O O . SER A 1 94 ? -2.739 7.253 5.908 1.00 89.44 94 SER A O 1
ATOM 757 N N . VAL A 1 95 ? -1.008 6.466 7.098 1.00 91.00 95 VAL A N 1
ATOM 758 C CA . VAL A 1 95 ? -0.534 5.525 6.078 1.00 91.00 95 VAL A CA 1
ATOM 759 C C . VAL A 1 95 ? -1.438 4.296 6.034 1.00 91.00 95 VAL A C 1
ATOM 761 O O . VAL A 1 95 ? -1.816 3.887 4.938 1.00 91.00 95 VAL A O 1
ATOM 764 N N . VAL A 1 96 ? -1.851 3.771 7.194 1.00 93.50 96 VAL A N 1
ATOM 765 C CA . VAL A 1 96 ? -2.852 2.694 7.277 1.00 93.50 96 VAL A CA 1
ATOM 766 C C . VAL A 1 96 ? -4.148 3.126 6.595 1.00 93.50 96 VAL A C 1
ATOM 768 O O . VAL A 1 96 ? -4.628 2.415 5.718 1.00 93.50 96 VAL A O 1
ATOM 771 N N . LYS A 1 97 ? -4.665 4.325 6.902 1.00 90.12 97 LYS A N 1
ATOM 772 C CA . LYS A 1 97 ? -5.881 4.870 6.276 1.00 90.12 97 LYS A CA 1
ATOM 773 C C . LYS A 1 97 ? -5.769 4.948 4.751 1.00 90.12 97 LYS A C 1
ATOM 775 O O . LYS A 1 97 ? -6.720 4.625 4.051 1.00 90.12 97 LYS A O 1
ATOM 780 N N . ALA A 1 98 ? -4.603 5.320 4.221 1.00 89.50 98 ALA A N 1
ATOM 781 C CA . ALA A 1 98 ? -4.386 5.342 2.775 1.00 89.50 98 ALA A CA 1
ATOM 782 C C . ALA A 1 98 ? -4.501 3.943 2.140 1.00 89.50 98 ALA A C 1
ATOM 784 O O . ALA A 1 98 ? -5.121 3.810 1.088 1.00 89.50 98 ALA A O 1
ATOM 785 N N . TYR A 1 99 ? -3.941 2.904 2.770 1.00 93.62 99 TYR A N 1
ATOM 786 C CA . TYR A 1 99 ? -4.077 1.529 2.275 1.00 93.62 99 TYR A CA 1
ATOM 787 C C . TYR A 1 99 ? -5.483 0.966 2.482 1.00 93.62 99 TYR A C 1
ATOM 789 O O . TYR A 1 99 ? -5.983 0.286 1.595 1.00 93.62 99 TYR A O 1
ATOM 797 N N . VAL A 1 100 ? -6.149 1.299 3.590 1.00 92.25 100 VAL A N 1
ATOM 798 C CA . VAL A 1 100 ? -7.558 0.957 3.829 1.00 92.25 100 VAL A CA 1
ATOM 799 C C . VAL A 1 100 ? -8.454 1.540 2.738 1.00 92.25 100 VAL A C 1
ATOM 801 O O . VAL A 1 100 ? -9.277 0.815 2.199 1.00 92.25 100 VAL A O 1
ATOM 804 N N . ASN A 1 101 ? -8.260 2.803 2.345 1.00 89.25 101 ASN A N 1
ATOM 805 C CA . ASN A 1 101 ? -9.036 3.414 1.260 1.00 89.25 101 ASN A CA 1
ATOM 806 C C . ASN A 1 101 ? -8.837 2.680 -0.077 1.00 89.25 101 ASN A C 1
ATOM 808 O O . ASN A 1 101 ? -9.798 2.464 -0.810 1.00 89.25 101 ASN A O 1
ATOM 812 N N . LEU A 1 102 ? -7.602 2.264 -0.384 1.00 90.06 102 LEU A N 1
ATOM 813 C CA . LEU A 1 102 ? -7.315 1.446 -1.567 1.00 90.06 102 LEU A CA 1
ATOM 814 C C . LEU A 1 102 ? -7.973 0.062 -1.456 1.00 90.06 102 LEU A C 1
ATOM 816 O O . LEU A 1 102 ? -8.556 -0.425 -2.416 1.00 90.06 102 LEU A O 1
ATOM 820 N N . LEU A 1 103 ? -7.923 -0.574 -0.285 1.00 92.50 103 LEU A N 1
ATOM 821 C CA . LEU A 1 103 ? -8.562 -1.871 -0.051 1.00 92.50 103 LEU A CA 1
ATOM 822 C C . LEU A 1 103 ? -10.081 -1.789 -0.137 1.00 92.50 103 LEU A C 1
ATOM 824 O O . LEU A 1 103 ? -10.686 -2.686 -0.698 1.00 92.50 103 LEU A O 1
ATOM 828 N N . HIS A 1 104 ? -10.693 -0.707 0.331 1.00 88.19 104 HIS A N 1
ATOM 829 C CA . HIS A 1 104 ? -12.128 -0.483 0.192 1.00 88.19 104 HIS A CA 1
ATOM 830 C C . HIS A 1 104 ? -12.555 -0.406 -1.283 1.00 88.19 104 HIS A C 1
ATOM 832 O O . HIS A 1 104 ? -13.663 -0.793 -1.640 1.00 88.19 104 HIS A O 1
ATOM 838 N N . GLN A 1 105 ? -11.661 0.071 -2.153 1.00 85.31 105 GLN A N 1
ATOM 839 C CA . GLN A 1 105 ? -11.889 0.142 -3.592 1.00 85.31 105 GLN A CA 1
ATOM 840 C C . GLN A 1 105 ? -11.740 -1.220 -4.292 1.00 85.31 105 GLN A C 1
ATOM 842 O O . GLN A 1 105 ? -12.556 -1.537 -5.154 1.00 85.31 105 GLN A O 1
ATOM 847 N N . TYR A 1 106 ? -10.702 -1.999 -3.969 1.00 88.75 106 TYR A N 1
ATOM 848 C CA . TYR A 1 106 ? -10.381 -3.247 -4.686 1.00 88.75 106 TYR A CA 1
ATOM 849 C C . TYR A 1 106 ? -10.942 -4.517 -4.026 1.00 88.75 106 TYR A C 1
ATOM 851 O O . TYR A 1 106 ? -11.219 -5.491 -4.716 1.00 88.75 106 TYR A O 1
ATOM 859 N N . HIS A 1 107 ? -11.134 -4.501 -2.707 1.00 89.94 107 HIS A N 1
ATOM 860 C CA . HIS A 1 107 ? -11.600 -5.623 -1.879 1.00 89.94 107 HIS A CA 1
ATOM 861 C C . HIS A 1 107 ? -12.714 -5.153 -0.918 1.00 89.94 107 HIS A C 1
ATOM 863 O O . HIS A 1 107 ? -12.529 -5.171 0.305 1.00 89.94 107 HIS A O 1
ATOM 869 N N . PRO A 1 108 ? -13.862 -4.664 -1.436 1.00 87.19 108 PRO A N 1
ATOM 870 C CA . PRO A 1 108 ? -14.958 -4.158 -0.602 1.00 87.19 108 PRO A CA 1
ATOM 871 C C . PRO A 1 108 ? -15.559 -5.230 0.323 1.00 87.19 108 PRO A C 1
ATOM 873 O O . PRO A 1 108 ? -16.122 -4.905 1.363 1.00 87.19 108 PRO A O 1
ATOM 876 N N . ASP A 1 109 ? -15.393 -6.512 -0.008 1.00 88.69 109 ASP A N 1
ATOM 877 C CA . ASP A 1 109 ? -15.791 -7.663 0.808 1.00 88.69 109 ASP A CA 1
ATOM 878 C C . ASP A 1 109 ? -15.086 -7.725 2.174 1.00 88.69 109 ASP A C 1
ATOM 880 O O . ASP A 1 109 ? -15.600 -8.342 3.107 1.00 88.69 109 ASP A O 1
ATOM 884 N N . LEU A 1 110 ? -13.947 -7.039 2.326 1.00 88.44 110 LEU A N 1
ATOM 885 C CA . LEU A 1 110 ? -13.229 -6.929 3.598 1.00 88.44 110 LEU A CA 1
ATOM 886 C C . LEU A 1 110 ? -13.888 -5.960 4.592 1.00 88.44 110 LEU A C 1
ATOM 888 O O . LEU A 1 110 ? -13.438 -5.874 5.735 1.00 88.44 110 LEU A O 1
ATOM 892 N N . PHE A 1 111 ? -14.933 -5.233 4.181 1.00 84.69 111 PHE A N 1
ATOM 893 C CA . PHE A 1 111 ? -15.597 -4.204 4.983 1.00 84.69 111 PHE A CA 1
ATOM 894 C C . PHE A 1 111 ? -17.107 -4.463 5.090 1.00 84.69 111 PHE A C 1
ATOM 896 O O . PHE A 1 111 ? -17.897 -3.791 4.427 1.00 84.69 111 PHE A O 1
ATOM 903 N N . PRO A 1 112 ? -17.551 -5.410 5.936 1.00 69.31 112 PRO A N 1
ATOM 904 C CA . PRO A 1 112 ? -18.974 -5.587 6.212 1.00 69.31 112 PRO A CA 1
ATOM 905 C C . PRO A 1 112 ? -19.583 -4.293 6.782 1.00 69.31 112 PRO A C 1
ATOM 907 O O . PRO A 1 112 ? -18.894 -3.551 7.485 1.00 69.31 112 PRO A O 1
ATOM 910 N N . ASP A 1 113 ? -20.881 -4.055 6.544 1.00 59.44 113 ASP A N 1
ATOM 911 C CA . ASP A 1 113 ? -21.628 -2.817 6.870 1.00 59.44 113 ASP A CA 1
ATOM 912 C C . ASP A 1 113 ? -21.403 -2.241 8.289 1.00 59.44 113 ASP A C 1
ATOM 914 O O . ASP A 1 113 ? -21.611 -1.052 8.528 1.00 59.44 113 ASP A O 1
ATOM 918 N N . ALA A 1 114 ? -20.932 -3.051 9.240 1.00 55.19 114 ALA A N 1
ATOM 919 C CA . ALA A 1 114 ? -20.602 -2.635 10.600 1.00 55.19 114 ALA A CA 1
ATOM 920 C C . ALA A 1 114 ? -19.352 -1.729 10.720 1.00 55.19 114 ALA A C 1
ATOM 922 O O . ALA A 1 114 ? -19.251 -0.997 11.703 1.00 55.19 114 ALA A O 1
ATOM 923 N N . GLN A 1 115 ? -18.416 -1.744 9.758 1.00 50.09 115 GLN A N 1
ATOM 924 C CA . GLN A 1 115 ? -17.173 -0.945 9.796 1.00 50.09 115 GLN A CA 1
ATOM 925 C C . GLN A 1 115 ? -17.231 0.375 9.001 1.00 50.09 115 GLN A C 1
ATOM 927 O O . GLN A 1 115 ? -16.366 1.232 9.171 1.00 50.09 115 GLN A O 1
ATOM 932 N N . LEU A 1 116 ? -18.239 0.567 8.146 1.00 50.12 116 LEU A N 1
ATOM 933 C CA . LEU A 1 116 ? -18.374 1.749 7.280 1.00 50.12 116 LEU A CA 1
ATOM 934 C C . LEU A 1 116 ? -18.745 3.036 8.038 1.00 50.12 116 LEU A C 1
ATOM 936 O O . LEU A 1 116 ? -18.540 4.141 7.539 1.00 50.12 116 LEU A O 1
ATOM 940 N N . SER A 1 117 ? -19.259 2.907 9.261 1.00 41.06 117 SER A N 1
ATOM 941 C CA . SER A 1 117 ? -19.743 4.023 10.079 1.00 41.06 117 SER A CA 1
ATOM 942 C C . SER A 1 117 ? -18.638 4.854 10.746 1.00 41.06 117 SER A C 1
ATOM 944 O O . SER A 1 117 ? -18.935 5.930 11.255 1.00 41.06 117 SER A O 1
ATOM 946 N N . SER A 1 118 ? -17.375 4.408 10.729 1.00 42.28 118 SER A N 1
ATOM 947 C CA . SER A 1 118 ? -16.256 5.116 11.376 1.00 42.28 118 SER A CA 1
ATOM 948 C C . SER A 1 118 ? -15.338 5.884 10.414 1.00 42.28 118 SER A C 1
ATOM 950 O O . SER A 1 118 ? -14.304 6.396 10.844 1.00 42.28 118 SER A O 1
ATOM 952 N N . VAL A 1 119 ? -15.656 5.935 9.113 1.00 43.28 119 VAL A N 1
ATOM 953 C CA . VAL A 1 119 ? -14.786 6.550 8.083 1.00 43.28 119 VAL A CA 1
ATOM 954 C C . VAL A 1 119 ? -15.376 7.832 7.469 1.00 43.28 119 VAL A C 1
ATOM 956 O O . VAL A 1 119 ? -14.677 8.516 6.718 1.00 43.28 119 VAL A O 1
ATOM 959 N N . ILE A 1 120 ? -16.598 8.219 7.850 1.00 40.31 120 ILE A N 1
ATOM 960 C CA . ILE A 1 120 ? -17.196 9.534 7.546 1.00 40.31 120 ILE A CA 1
ATOM 961 C C . ILE A 1 120 ? -16.995 10.459 8.746 1.00 40.31 120 ILE A C 1
ATOM 963 O O . ILE A 1 120 ? -16.509 11.591 8.529 1.00 40.31 120 ILE A O 1
#

Radius of gyration: 15.07 Å; chains: 1; bounding box: 35×26×45 Å

Foldseek 3Di:
DPPVVVVQVVLCVVQVDPQPPPVNVVVVVDDDDLLLQLVSVVLSVDDLVVSCVVSVHDSVVSVVSVVVLVLLVVCLVVVNQLVVSCVVVVHDSVSSVVSVVSCCVRPVVSPPPVRPVPPD

pLDDT: mean 76.4, std 19.81, range [40.31, 97.56]